Protein AF-A0A385Z6C3-F1 (afdb_monomer_lite)

Organism: NCBI:txid2320867

Foldseek 3Di:
DDPPVVVVNDDDDDDDDDDDPVVVVVVCVCQEPPNNPVPPQRVHPPVVVVVVVVVVCVVVVVD

Structure (mmCIF, N/CA/C/O backbone):
data_AF-A0A385Z6C3-F1
#
_entry.id   AF-A0A385Z6C3-F1
#
loop_
_atom_site.group_PDB
_atom_site.id
_atom_site.type_symbol
_atom_site.label_atom_id
_atom_site.label_alt_id
_atom_site.label_comp_id
_atom_site.label_asym_id
_atom_site.label_entity_id
_atom_site.label_seq_id
_atom_site.pdbx_PDB_ins_code
_atom_site.Cartn_x
_atom_site.Cartn_y
_atom_site.Cartn_z
_atom_site.occupancy
_atom_site.B_iso_or_equiv
_atom_site.auth_seq_id
_atom_site.auth_comp_id
_atom_site.auth_asym_id
_atom_site.auth_atom_id
_atom_site.pdbx_PDB_model_num
ATOM 1 N N . MET A 1 1 ? -0.319 24.731 -15.571 1.00 40.41 1 MET A N 1
ATOM 2 C CA . MET A 1 1 ? -0.726 23.852 -14.454 1.00 40.41 1 MET A CA 1
ATOM 3 C C . MET A 1 1 ? -0.787 22.423 -14.965 1.00 40.41 1 MET A C 1
ATOM 5 O O . MET A 1 1 ? -1.514 22.160 -15.914 1.00 40.41 1 MET A O 1
ATOM 9 N N . SER A 1 2 ? 0.054 21.538 -14.438 1.00 45.00 2 SER A N 1
ATOM 10 C CA . SER A 1 2 ? 0.166 20.139 -14.862 1.00 45.00 2 SER A CA 1
ATOM 11 C C . SER A 1 2 ? -1.112 19.370 -14.505 1.00 45.00 2 SER A C 1
ATOM 13 O O . SER A 1 2 ? -1.473 19.263 -13.336 1.00 45.00 2 SER A O 1
ATOM 15 N N . LYS A 1 3 ? -1.813 18.853 -15.522 1.00 47.34 3 LYS A N 1
ATOM 16 C CA . LYS A 1 3 ? -2.989 17.987 -15.357 1.00 47.34 3 LYS A CA 1
ATOM 17 C C . LYS A 1 3 ? -2.597 16.747 -14.549 1.00 47.34 3 LYS A C 1
ATOM 19 O O . LYS A 1 3 ? -1.670 16.030 -14.930 1.00 47.34 3 LYS A O 1
ATOM 24 N N . ASN A 1 4 ? -3.296 16.485 -13.446 1.00 52.75 4 ASN A N 1
ATOM 25 C CA . ASN A 1 4 ? -3.114 15.277 -12.637 1.00 52.75 4 ASN A CA 1
ATOM 26 C C . ASN A 1 4 ? -3.727 14.077 -13.384 1.00 52.75 4 ASN A C 1
ATOM 28 O O . ASN A 1 4 ? -4.821 13.620 -13.057 1.00 52.75 4 ASN A O 1
ATOM 32 N N . ARG A 1 5 ? -3.015 13.558 -14.399 1.00 56.56 5 ARG A N 1
ATOM 33 C CA . ARG A 1 5 ? -3.452 12.414 -15.232 1.00 56.56 5 ARG A CA 1
ATOM 34 C C . ARG A 1 5 ? -3.842 11.175 -14.416 1.00 56.56 5 ARG A C 1
ATOM 36 O O . ARG A 1 5 ? -4.659 10.396 -14.884 1.00 56.56 5 ARG A O 1
ATOM 43 N N . LEU A 1 6 ? -3.297 11.020 -13.208 1.00 60.72 6 LEU A N 1
ATOM 44 C CA . LEU A 1 6 ? -3.564 9.891 -12.310 1.00 60.72 6 LEU A CA 1
ATOM 45 C C . LEU A 1 6 ? -5.009 9.820 -11.793 1.00 60.72 6 LEU A C 1
ATOM 47 O O . LEU A 1 6 ? -5.479 8.731 -11.498 1.00 60.72 6 LEU A O 1
ATOM 51 N N . PHE A 1 7 ? -5.722 10.946 -11.699 1.00 66.19 7 PHE A N 1
ATOM 52 C CA . PHE A 1 7 ? -7.083 10.980 -11.140 1.00 66.19 7 PHE A CA 1
ATOM 53 C C . PHE A 1 7 ? -8.144 11.412 -12.158 1.00 66.19 7 PHE A C 1
ATOM 55 O O . PHE A 1 7 ? -9.268 11.719 -11.770 1.00 66.19 7 PHE A O 1
ATOM 62 N N . GLY A 1 8 ? -7.807 11.452 -13.454 1.00 69.00 8 GLY A N 1
ATOM 63 C CA . GLY A 1 8 ? -8.763 11.790 -14.516 1.00 69.00 8 GLY A CA 1
ATOM 64 C C . GLY A 1 8 ? -9.499 13.112 -14.274 1.00 69.00 8 GLY A C 1
ATOM 65 O O . GLY A 1 8 ? -10.712 13.168 -14.438 1.00 69.00 8 GLY A O 1
ATOM 66 N N . ASP A 1 9 ? -8.774 14.132 -13.803 1.00 69.94 9 ASP A N 1
ATOM 67 C CA . ASP A 1 9 ? -9.297 15.462 -13.455 1.00 69.94 9 ASP A CA 1
ATOM 68 C C . ASP A 1 9 ? -10.347 15.491 -12.318 1.00 69.94 9 ASP A C 1
ATOM 70 O O . ASP A 1 9 ? -10.990 16.515 -12.086 1.00 69.94 9 ASP A O 1
ATOM 74 N N . LYS A 1 10 ? -10.491 14.406 -11.544 1.00 79.88 10 LYS A N 1
ATOM 75 C CA . LYS A 1 10 ? -11.343 14.377 -10.345 1.00 79.88 10 LYS A CA 1
ATOM 76 C C . LYS A 1 10 ? -10.685 15.081 -9.156 1.00 79.88 10 LYS A C 1
ATOM 78 O O . LYS A 1 10 ? -9.462 15.054 -8.985 1.00 79.88 10 LYS A O 1
ATOM 83 N N . ALA A 1 11 ? -11.521 15.673 -8.299 1.00 80.88 11 ALA A N 1
ATOM 84 C CA . ALA A 1 11 ? -11.094 16.197 -7.006 1.00 80.88 11 ALA A CA 1
ATOM 85 C C . ALA A 1 11 ? -10.537 15.064 -6.128 1.00 80.88 11 ALA A C 1
ATOM 87 O O . ALA A 1 11 ? -11.051 13.945 -6.147 1.00 80.88 11 ALA A O 1
ATOM 88 N N . LYS A 1 12 ? -9.481 15.359 -5.366 1.00 82.06 12 LYS A N 1
ATOM 89 C CA . LYS A 1 12 ? -8.834 14.407 -4.461 1.00 82.06 12 LYS A CA 1
ATOM 90 C C . LYS A 1 12 ? -8.617 15.034 -3.093 1.00 82.06 12 LYS A C 1
ATOM 92 O O . LYS A 1 12 ? -8.288 16.215 -3.002 1.00 82.06 12 LYS A O 1
ATOM 97 N N . GLU A 1 13 ? -8.716 14.209 -2.065 1.00 87.06 13 GLU A N 1
ATOM 98 C CA . GLU A 1 13 ? -8.411 14.563 -0.683 1.00 87.06 13 GLU A CA 1
ATOM 99 C C . GLU A 1 13 ? -7.365 13.595 -0.116 1.00 87.06 13 GLU A C 1
ATOM 101 O O . GLU A 1 13 ? -7.194 12.484 -0.625 1.00 87.06 13 GLU A O 1
ATOM 106 N N . ARG A 1 14 ? -6.594 14.039 0.884 1.00 88.62 14 ARG A N 1
ATOM 107 C CA . ARG A 1 14 ? -5.550 13.217 1.505 1.00 88.62 14 ARG A CA 1
ATOM 108 C C . ARG A 1 14 ? -6.143 12.398 2.645 1.00 88.62 14 ARG A C 1
ATOM 110 O O . ARG A 1 14 ? -6.703 12.961 3.576 1.00 88.62 14 ARG A O 1
ATOM 117 N N . LEU A 1 15 ? -5.912 11.092 2.607 1.00 87.88 15 LEU A N 1
ATOM 118 C CA . LEU A 1 15 ? -6.111 10.203 3.743 1.00 87.88 15 LEU A CA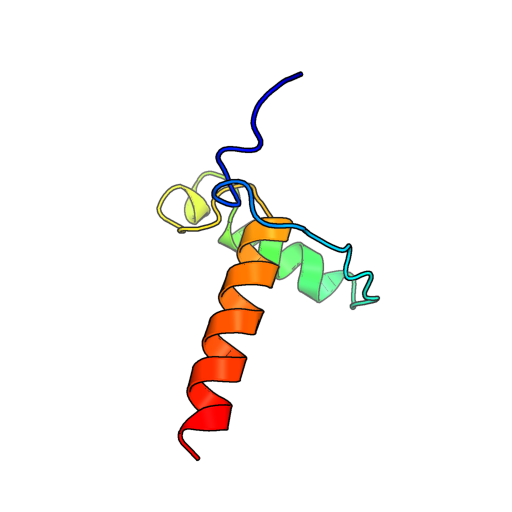 1
ATOM 119 C C . LEU A 1 15 ? -4.770 10.033 4.470 1.00 87.88 15 LEU A C 1
ATOM 121 O O . LEU A 1 15 ? -3.802 9.573 3.867 1.00 87.88 15 LEU A O 1
ATOM 125 N N . ILE A 1 16 ? -4.703 10.427 5.743 1.00 91.38 16 ILE A N 1
ATOM 126 C CA . ILE A 1 16 ? -3.512 10.269 6.591 1.00 91.38 16 ILE A CA 1
ATOM 127 C C . ILE A 1 16 ? -3.821 9.198 7.634 1.00 91.38 16 ILE A C 1
ATOM 129 O O . ILE A 1 16 ? -4.788 9.331 8.380 1.00 91.38 16 ILE A O 1
ATOM 133 N N . VAL A 1 17 ? -3.007 8.142 7.678 1.00 87.31 17 VAL A N 1
ATOM 134 C CA . VAL A 1 17 ? -3.184 7.005 8.592 1.00 87.31 17 VAL A CA 1
ATOM 135 C C . VAL A 1 17 ? -1.867 6.636 9.262 1.00 87.31 17 VAL A C 1
ATOM 137 O O . VAL A 1 17 ? -0.807 6.697 8.638 1.00 87.31 17 VAL A O 1
ATOM 140 N N . SER A 1 18 ? -1.952 6.230 10.527 1.00 94.12 18 SER A N 1
ATOM 141 C CA . SER A 1 18 ? -0.835 5.651 11.276 1.00 94.12 18 SER A CA 1
ATOM 142 C C . SER A 1 18 ? -0.917 4.131 11.206 1.00 94.12 18 SER A C 1
ATOM 144 O O . SER A 1 18 ? -1.968 3.556 11.477 1.00 94.12 18 SER A O 1
ATOM 146 N N . VAL A 1 19 ? 0.193 3.486 10.860 1.00 93.62 19 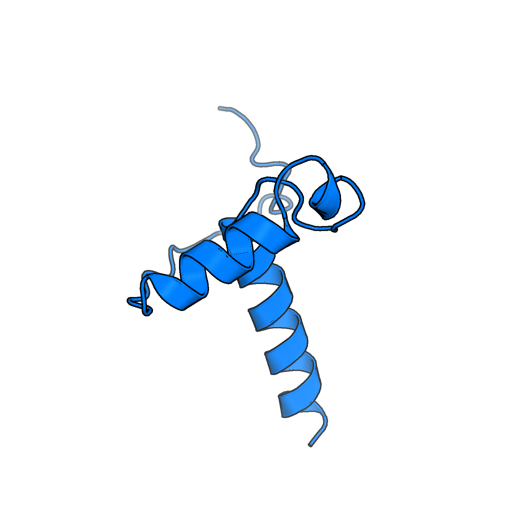VAL A N 1
ATOM 147 C CA . VAL A 1 19 ? 0.333 2.025 10.816 1.00 93.62 19 VAL A CA 1
ATOM 148 C C . VAL A 1 19 ? 1.676 1.624 11.416 1.00 93.62 19 VAL A C 1
ATOM 150 O O . VAL A 1 19 ? 2.581 2.452 11.538 1.00 93.62 19 VAL A O 1
ATOM 153 N N . GLU A 1 20 ? 1.811 0.358 11.795 1.00 97.31 20 GLU A N 1
ATOM 154 C CA . GLU A 1 20 ? 3.072 -0.171 12.310 1.00 97.31 20 GLU A CA 1
ATOM 155 C C . GLU A 1 20 ? 4.181 -0.116 11.251 1.00 97.31 20 GLU A C 1
ATOM 157 O O . GLU A 1 20 ? 3.945 -0.351 10.064 1.00 97.31 20 GLU A O 1
ATOM 162 N N . ILE A 1 21 ? 5.418 0.133 11.690 1.00 96.62 21 ILE A N 1
ATOM 163 C CA . ILE A 1 21 ? 6.597 0.180 10.808 1.00 96.62 21 ILE A CA 1
ATOM 164 C C . ILE A 1 21 ? 6.739 -1.129 10.022 1.00 96.62 21 ILE A C 1
ATOM 166 O O . ILE A 1 21 ? 6.970 -1.099 8.816 1.00 96.62 21 ILE A O 1
ATOM 170 N N . ALA A 1 22 ? 6.506 -2.271 10.673 1.00 97.31 22 ALA A N 1
ATOM 171 C CA . ALA A 1 22 ? 6.588 -3.586 10.042 1.00 97.31 22 ALA A CA 1
ATOM 172 C C . ALA A 1 22 ? 5.622 -3.747 8.851 1.00 97.31 22 ALA A C 1
ATOM 174 O O . ALA A 1 22 ? 5.943 -4.435 7.881 1.00 97.31 22 ALA A O 1
ATOM 175 N N . VAL A 1 23 ? 4.459 -3.085 8.891 1.00 95.94 23 VAL A N 1
ATOM 176 C CA . VAL A 1 23 ? 3.498 -3.079 7.778 1.00 95.94 23 VAL A CA 1
ATOM 177 C C . VAL A 1 23 ? 4.051 -2.276 6.605 1.00 95.94 23 VAL A C 1
ATOM 179 O O . VAL A 1 23 ? 3.967 -2.727 5.466 1.00 95.94 23 VAL A O 1
ATOM 182 N N . ILE A 1 24 ? 4.665 -1.120 6.871 1.00 94.00 24 ILE A N 1
ATOM 183 C CA . ILE A 1 24 ? 5.310 -0.311 5.830 1.00 94.00 24 ILE A CA 1
ATOM 184 C C . ILE A 1 24 ? 6.439 -1.094 5.158 1.00 94.00 24 ILE A C 1
ATOM 186 O O . ILE A 1 24 ? 6.481 -1.164 3.934 1.00 94.00 24 ILE A O 1
ATOM 190 N N . GLU A 1 25 ? 7.296 -1.753 5.936 1.00 95.31 25 GLU A N 1
ATOM 191 C CA . GLU A 1 25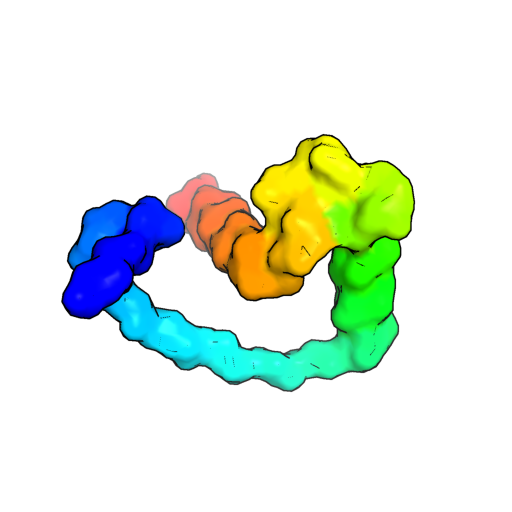 ? 8.381 -2.575 5.391 1.00 95.31 25 GLU A CA 1
ATOM 192 C C . GLU A 1 25 ? 7.867 -3.752 4.553 1.00 95.31 25 GLU A C 1
ATOM 194 O O . GLU A 1 25 ? 8.479 -4.129 3.553 1.00 95.31 25 GLU A O 1
ATOM 199 N N . ALA A 1 26 ? 6.747 -4.360 4.952 1.00 94.00 26 ALA A N 1
ATOM 200 C CA . ALA A 1 26 ? 6.119 -5.418 4.172 1.00 94.00 26 ALA A CA 1
ATOM 201 C C . ALA A 1 26 ? 5.591 -4.895 2.828 1.00 94.00 26 ALA A C 1
ATOM 203 O O . ALA A 1 26 ? 5.762 -5.569 1.813 1.00 94.00 26 ALA A O 1
ATOM 204 N N . ILE A 1 27 ? 5.005 -3.692 2.816 1.00 93.62 27 ILE A N 1
ATOM 205 C CA . ILE A 1 27 ? 4.568 -3.020 1.586 1.00 93.62 27 ILE A CA 1
ATOM 206 C C . ILE A 1 27 ? 5.772 -2.747 0.683 1.00 93.62 27 ILE A C 1
ATOM 208 O O . ILE A 1 27 ? 5.730 -3.102 -0.490 1.00 93.62 27 ILE A O 1
ATOM 212 N N . ASP A 1 28 ? 6.854 -2.184 1.222 1.00 93.25 28 ASP A N 1
ATOM 213 C CA . ASP A 1 28 ? 8.064 -1.872 0.452 1.00 93.25 28 ASP A CA 1
ATOM 214 C C . ASP A 1 28 ? 8.650 -3.110 -0.212 1.00 93.25 28 ASP A C 1
ATOM 216 O O . ASP A 1 28 ? 8.852 -3.131 -1.422 1.00 93.25 28 ASP A O 1
ATOM 220 N N . ARG A 1 29 ? 8.830 -4.195 0.550 1.00 92.25 29 ARG A N 1
ATOM 221 C CA . ARG A 1 29 ? 9.336 -5.463 0.002 1.00 92.25 29 ARG A CA 1
ATOM 222 C C . ARG A 1 29 ? 8.465 -6.014 -1.128 1.00 92.25 29 ARG A C 1
ATOM 224 O O . ARG A 1 29 ? 8.990 -6.689 -2.011 1.00 92.25 29 ARG A O 1
ATOM 231 N N . LEU A 1 30 ? 7.157 -5.762 -1.085 1.00 92.19 30 LEU A N 1
ATOM 232 C CA . LEU A 1 30 ? 6.209 -6.228 -2.093 1.00 92.19 30 LEU A CA 1
ATOM 233 C C . LEU A 1 30 ? 6.250 -5.383 -3.372 1.00 92.19 30 LEU A C 1
ATOM 235 O O . LEU A 1 30 ? 6.113 -5.936 -4.462 1.00 92.19 30 LEU A O 1
ATOM 239 N N . ILE A 1 31 ? 6.392 -4.060 -3.250 1.00 93.69 31 ILE A N 1
ATOM 240 C CA . ILE A 1 31 ? 6.238 -3.136 -4.383 1.00 93.69 31 ILE A CA 1
ATOM 241 C C . ILE A 1 31 ? 7.563 -2.609 -4.943 1.00 93.69 31 ILE A C 1
ATOM 243 O O . ILE A 1 31 ? 7.571 -2.114 -6.070 1.00 93.69 31 ILE A O 1
ATOM 247 N N . ASP A 1 32 ? 8.674 -2.728 -4.221 1.00 90.88 32 ASP A N 1
ATOM 248 C CA . ASP A 1 32 ? 9.974 -2.236 -4.676 1.00 90.88 32 ASP A CA 1
ATOM 249 C C . ASP A 1 32 ? 10.734 -3.255 -5.533 1.00 90.88 32 ASP A C 1
ATOM 251 O O . ASP A 1 32 ? 10.503 -4.468 -5.517 1.00 90.88 32 ASP A O 1
ATOM 255 N N . TYR A 1 33 ? 11.676 -2.741 -6.321 1.00 75.19 33 TYR A N 1
ATOM 256 C CA . TYR A 1 33 ? 12.557 -3.548 -7.158 1.00 75.19 33 TYR A CA 1
ATOM 257 C C . TYR A 1 33 ? 13.413 -4.515 -6.310 1.00 75.19 33 TYR A C 1
ATOM 259 O O . TYR A 1 33 ? 13.919 -4.115 -5.261 1.00 75.19 33 TYR A O 1
ATOM 267 N N . PRO A 1 34 ? 13.663 -5.760 -6.768 1.00 75.06 34 PRO A N 1
ATOM 268 C CA . PRO A 1 34 ? 13.251 -6.347 -8.052 1.00 75.06 34 PRO A CA 1
ATOM 269 C C . PRO A 1 34 ? 11.847 -6.965 -8.049 1.00 75.06 34 PRO A C 1
ATOM 271 O O . PRO A 1 34 ? 11.241 -7.126 -9.111 1.00 75.06 34 PRO A O 1
ATOM 274 N N . TYR A 1 35 ? 11.330 -7.300 -6.868 1.00 70.88 35 T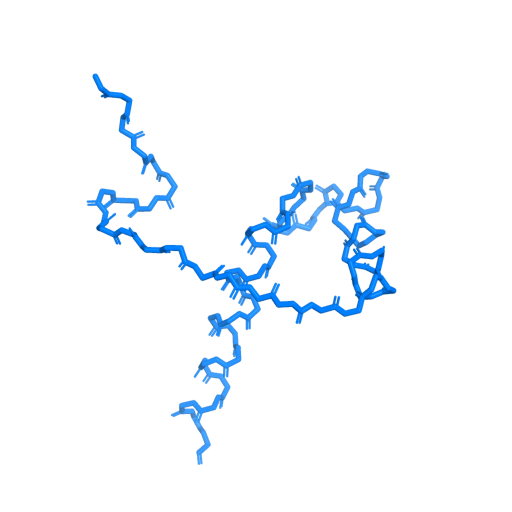YR A N 1
ATOM 275 C CA . TYR A 1 35 ? 10.152 -8.150 -6.696 1.00 70.88 35 TYR A CA 1
ATOM 276 C C . TYR A 1 35 ? 8.846 -7.465 -7.109 1.00 70.88 35 TYR A C 1
ATOM 278 O O . TYR A 1 35 ? 7.968 -8.104 -7.682 1.00 70.88 35 TYR A O 1
ATOM 286 N N . GLY A 1 36 ? 8.742 -6.156 -6.900 1.00 73.94 36 GLY A N 1
ATOM 287 C CA . GLY A 1 36 ? 7.547 -5.380 -7.201 1.00 73.94 36 GLY A CA 1
ATOM 288 C C . GLY A 1 36 ? 7.458 -4.837 -8.622 1.00 73.94 36 GLY A C 1
ATOM 289 O O . GLY A 1 36 ? 6.500 -4.139 -8.925 1.00 73.94 36 GLY A O 1
ATOM 290 N N . SER A 1 37 ? 8.401 -5.157 -9.516 1.00 73.62 37 SER A N 1
ATOM 291 C CA . SER A 1 37 ? 8.416 -4.633 -10.898 1.00 73.62 37 SER A CA 1
ATOM 292 C C . SER A 1 37 ? 7.155 -4.962 -11.716 1.00 73.62 37 SER A C 1
ATOM 294 O O . SER A 1 37 ? 6.814 -4.220 -12.634 1.00 73.62 37 SER A O 1
ATOM 296 N N . LEU A 1 38 ? 6.441 -6.036 -11.361 1.00 85.12 38 LEU A N 1
ATOM 297 C CA . LEU A 1 38 ? 5.160 -6.434 -11.963 1.00 85.12 38 LEU A CA 1
ATOM 298 C C . LEU A 1 38 ? 3.937 -6.025 -11.126 1.00 85.12 38 LEU A C 1
ATOM 300 O O . LEU A 1 38 ? 2.802 -6.252 -11.543 1.00 85.12 38 LEU A O 1
ATOM 304 N N . HIS A 1 39 ? 4.141 -5.455 -9.938 1.00 88.00 39 HIS A N 1
ATOM 305 C CA . HIS A 1 39 ? 3.047 -5.072 -9.059 1.00 88.00 39 HIS A CA 1
ATOM 306 C C . HIS A 1 39 ? 2.333 -3.824 -9.618 1.00 88.00 39 HIS 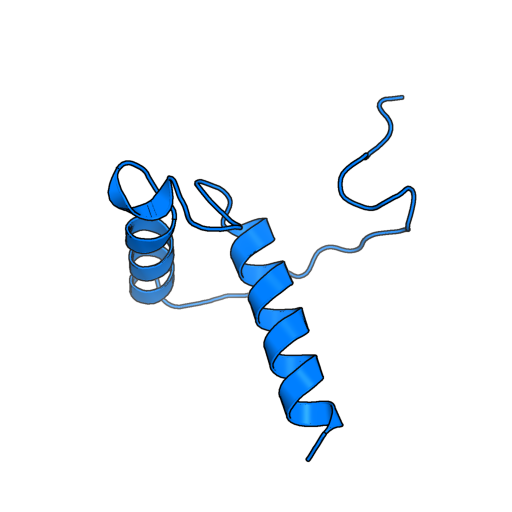A C 1
ATOM 308 O O . HIS A 1 39 ? 3.005 -2.862 -9.993 1.00 88.00 39 HIS A O 1
ATOM 314 N N . PRO A 1 40 ? 0.985 -3.756 -9.619 1.00 88.88 40 PRO A N 1
ATOM 315 C CA . PRO A 1 40 ? 0.250 -2.577 -10.101 1.00 88.88 40 PRO A CA 1
ATOM 316 C C . PRO A 1 40 ? 0.632 -1.261 -9.403 1.00 88.88 40 PRO A C 1
ATOM 318 O O . PRO A 1 40 ? 0.478 -0.183 -9.965 1.00 88.88 40 PRO A O 1
ATOM 321 N N . ALA A 1 41 ? 1.151 -1.365 -8.179 1.00 91.56 41 ALA A N 1
ATOM 322 C CA . ALA A 1 41 ? 1.642 -0.253 -7.369 1.00 91.56 41 ALA A CA 1
ATOM 323 C C . ALA A 1 41 ? 3.177 -0.207 -7.227 1.00 91.56 41 ALA A C 1
ATOM 325 O O . ALA A 1 41 ? 3.667 0.268 -6.204 1.00 91.56 41 ALA A O 1
ATOM 326 N N . ALA A 1 42 ? 3.932 -0.733 -8.198 1.00 91.19 42 ALA A N 1
ATOM 327 C CA . ALA A 1 42 ? 5.396 -0.777 -8.170 1.00 91.19 42 ALA A CA 1
ATOM 328 C C . ALA A 1 42 ? 6.016 0.569 -7.740 1.00 91.19 42 ALA A C 1
ATOM 330 O O . ALA A 1 42 ? 5.756 1.606 -8.357 1.00 91.19 42 ALA A O 1
ATOM 331 N N . GLY A 1 43 ? 6.804 0.562 -6.662 1.00 88.69 43 GLY A N 1
ATOM 332 C CA . GLY A 1 43 ? 7.465 1.744 -6.097 1.00 88.69 43 GLY A CA 1
ATOM 333 C C . GLY A 1 43 ? 6.533 2.858 -5.594 1.00 88.69 43 GLY A C 1
ATOM 334 O O . GLY A 1 43 ? 6.988 3.979 -5.368 1.00 88.69 43 GLY A O 1
ATOM 335 N N . ASN A 1 44 ? 5.226 2.608 -5.444 1.00 91.31 44 ASN A N 1
ATOM 336 C CA . ASN A 1 44 ? 4.244 3.628 -5.077 1.00 91.31 44 ASN A CA 1
ATOM 337 C C . ASN A 1 44 ? 3.295 3.164 -3.961 1.00 91.31 44 ASN A C 1
ATOM 339 O O . ASN A 1 44 ? 2.201 2.652 -4.206 1.00 91.31 44 ASN A O 1
ATOM 343 N N . ARG A 1 45 ? 3.674 3.446 -2.708 1.00 91.94 45 ARG A N 1
ATOM 344 C CA . ARG A 1 45 ? 2.850 3.143 -1.520 1.00 91.94 45 ARG A CA 1
ATOM 345 C C . ARG A 1 45 ? 1.459 3.773 -1.570 1.00 91.94 45 ARG A C 1
ATOM 347 O O . ARG A 1 45 ? 0.495 3.158 -1.129 1.00 91.94 45 ARG A O 1
ATOM 354 N N . SER A 1 46 ? 1.343 4.994 -2.096 1.00 90.50 46 SER A N 1
ATOM 355 C CA . SER A 1 46 ? 0.042 5.677 -2.183 1.00 90.50 46 SER A CA 1
ATOM 356 C C . SER A 1 46 ? -0.910 4.917 -3.103 1.00 90.50 46 SER A C 1
ATOM 358 O O . SER A 1 46 ? -2.095 4.802 -2.803 1.00 90.50 46 SER A O 1
ATOM 360 N N . GLU A 1 47 ? -0.382 4.372 -4.200 1.00 91.00 47 GLU A N 1
ATOM 361 C CA . GLU A 1 47 ? -1.165 3.566 -5.132 1.00 91.00 47 GLU A CA 1
ATOM 362 C C . GLU A 1 47 ? -1.525 2.202 -4.548 1.00 91.00 47 GLU A C 1
ATOM 364 O O . GLU A 1 47 ? -2.654 1.747 -4.713 1.00 91.00 47 GLU A O 1
ATOM 369 N N . PHE A 1 48 ? -0.615 1.593 -3.780 1.00 93.44 48 PHE A N 1
ATOM 370 C CA . PHE A 1 48 ? -0.907 0.370 -3.035 1.00 93.44 48 PHE A CA 1
ATOM 371 C C . PHE A 1 48 ? -2.101 0.576 -2.093 1.00 93.44 48 PHE A C 1
ATOM 373 O O . PHE A 1 48 ? -3.062 -0.191 -2.126 1.00 93.44 48 PHE A O 1
ATOM 380 N N . VAL A 1 49 ? -2.080 1.656 -1.304 1.00 92.88 49 VAL A N 1
ATOM 381 C CA . VAL A 1 49 ? -3.170 1.994 -0.377 1.00 92.88 49 VAL A CA 1
ATOM 382 C C . VAL A 1 49 ? -4.472 2.280 -1.129 1.00 92.88 49 VAL A C 1
ATOM 384 O O . VAL A 1 49 ? -5.523 1.796 -0.714 1.00 92.88 49 VAL A O 1
ATOM 387 N N . ARG A 1 50 ? -4.427 3.015 -2.250 1.00 91.44 50 ARG A N 1
ATOM 388 C CA . ARG A 1 50 ? -5.621 3.294 -3.067 1.00 91.44 50 ARG A CA 1
ATOM 389 C C . ARG A 1 50 ? -6.275 2.001 -3.560 1.00 91.44 50 ARG A C 1
ATOM 391 O O . ARG A 1 50 ? -7.476 1.824 -3.364 1.00 91.44 50 ARG A O 1
ATOM 398 N N . LEU A 1 51 ? -5.490 1.101 -4.155 1.00 92.81 51 LEU A N 1
ATOM 399 C CA . LEU A 1 51 ? -5.976 -0.183 -4.668 1.00 92.81 51 LEU A CA 1
ATOM 400 C C . LEU A 1 51 ? -6.536 -1.066 -3.548 1.00 92.81 51 LEU A C 1
ATOM 402 O O . LEU A 1 51 ? -7.621 -1.622 -3.699 1.00 92.81 51 LEU A O 1
ATOM 406 N N . ALA A 1 52 ? -5.851 -1.141 -2.403 1.00 93.56 52 ALA A N 1
ATOM 407 C CA . ALA A 1 52 ? -6.310 -1.920 -1.255 1.00 93.56 52 ALA A CA 1
ATOM 408 C C . ALA A 1 52 ? -7.652 -1.409 -0.696 1.00 93.56 52 ALA A C 1
ATOM 410 O O . ALA A 1 52 ? -8.520 -2.209 -0.341 1.00 93.56 52 ALA A O 1
ATOM 411 N N . ILE A 1 53 ? -7.847 -0.085 -0.644 1.00 93.25 53 ILE A N 1
ATOM 412 C CA . ILE A 1 53 ? -9.121 0.526 -0.237 1.00 93.25 53 ILE A CA 1
ATOM 413 C C . ILE A 1 53 ? -10.227 0.174 -1.237 1.00 93.25 53 ILE A C 1
ATOM 415 O O . ILE A 1 53 ? -11.304 -0.250 -0.821 1.00 93.25 53 ILE A O 1
ATOM 419 N N . GLU A 1 54 ? -9.977 0.320 -2.540 1.00 92.56 54 GLU A N 1
ATOM 420 C CA . GLU A 1 54 ? -10.959 -0.007 -3.583 1.00 92.56 54 GLU A CA 1
ATOM 421 C C . GLU A 1 54 ? -11.354 -1.487 -3.555 1.00 92.56 54 GLU A C 1
ATOM 423 O O . GLU A 1 54 ? -12.543 -1.804 -3.600 1.00 92.56 54 GLU A O 1
ATOM 428 N N . GLU A 1 55 ? -10.385 -2.390 -3.399 1.00 94.19 55 GLU A N 1
ATOM 429 C CA . GLU A 1 55 ? -10.628 -3.828 -3.278 1.00 94.19 55 GLU A CA 1
ATOM 430 C C . GLU A 1 55 ? -11.434 -4.166 -2.016 1.00 94.19 55 GLU A C 1
ATOM 432 O O . GLU A 1 55 ? -12.386 -4.948 -2.065 1.00 94.19 55 GLU A O 1
ATOM 437 N N . LYS A 1 56 ? -11.082 -3.579 -0.864 1.00 95.50 56 LYS A N 1
ATOM 438 C CA . LYS A 1 56 ? -11.812 -3.796 0.391 1.00 95.50 56 LYS A CA 1
ATOM 439 C C . LYS A 1 56 ? -13.251 -3.287 0.294 1.00 95.50 56 LYS A C 1
ATOM 441 O O . LYS A 1 56 ? -14.166 -4.019 0.651 1.00 95.50 56 LYS A O 1
ATOM 446 N N . LEU A 1 57 ? -13.461 -2.092 -0.260 1.00 95.31 57 LEU A N 1
ATOM 447 C CA . LEU A 1 57 ? -14.800 -1.545 -0.498 1.00 95.31 57 LEU A CA 1
ATOM 448 C C . LEU A 1 57 ? -15.610 -2.400 -1.476 1.00 95.31 57 LEU A C 1
ATOM 450 O O . LEU A 1 57 ? -16.810 -2.565 -1.277 1.00 95.31 57 LEU A O 1
ATOM 454 N N . ALA A 1 58 ? -14.985 -2.940 -2.525 1.00 94.19 58 ALA A N 1
ATOM 455 C CA . ALA A 1 58 ? -15.659 -3.829 -3.467 1.00 94.19 58 ALA A CA 1
ATOM 456 C C . ALA A 1 58 ? -16.106 -5.135 -2.794 1.00 94.19 58 ALA A C 1
ATOM 458 O O . ALA A 1 58 ? -17.233 -5.571 -3.013 1.00 94.19 58 ALA A O 1
ATOM 459 N N . ARG A 1 59 ? -15.257 -5.723 -1.939 1.00 94.69 59 ARG A N 1
ATOM 460 C CA . ARG A 1 59 ? -15.600 -6.919 -1.153 1.00 94.69 59 ARG A CA 1
ATOM 461 C C . ARG A 1 59 ? -16.728 -6.65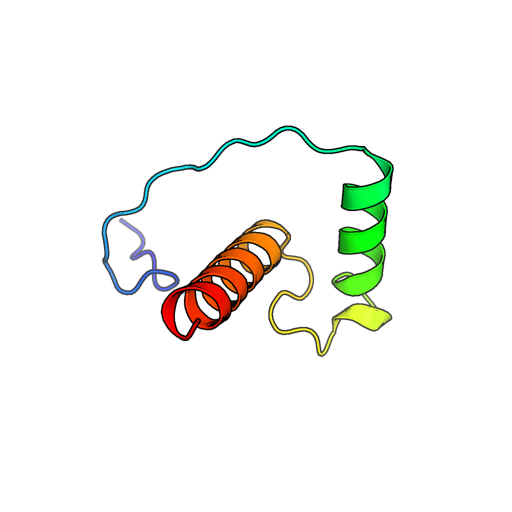4 -0.159 1.00 94.69 59 ARG A C 1
ATOM 463 O O . ARG A 1 59 ? -17.664 -7.440 -0.094 1.00 94.69 59 ARG A O 1
ATOM 470 N N . ASP A 1 60 ? -16.660 -5.542 0.567 1.00 94.50 60 ASP A N 1
ATOM 471 C CA . ASP A 1 60 ? -17.607 -5.236 1.646 1.00 94.50 60 ASP A CA 1
ATOM 472 C C . ASP A 1 60 ? -18.963 -4.721 1.137 1.00 94.50 60 ASP A C 1
ATOM 474 O O . ASP A 1 60 ? -19.950 -4.803 1.852 1.00 94.50 60 ASP A O 1
ATOM 478 N N . ARG A 1 61 ? -19.042 -4.191 -0.092 1.00 80.06 61 ARG A N 1
ATOM 479 C CA . ARG A 1 61 ? -20.316 -3.787 -0.724 1.00 80.06 61 ARG A CA 1
ATOM 480 C C . ARG A 1 61 ? -21.101 -4.946 -1.338 1.00 80.06 61 ARG A C 1
ATOM 482 O O . ARG A 1 61 ? -22.248 -4.746 -1.728 1.00 80.06 61 ARG A O 1
ATOM 489 N N . LEU A 1 62 ? -20.465 -6.103 -1.505 1.00 60.94 62 LEU A N 1
ATOM 490 C CA . LEU A 1 62 ? -21.068 -7.310 -2.075 1.00 60.94 62 LEU A CA 1
ATOM 491 C C . LEU A 1 62 ? -21.452 -8.344 -1.000 1.00 60.94 62 LEU A C 1
ATOM 493 O O . LEU A 1 62 ? -21.948 -9.412 -1.358 1.00 60.94 62 LEU A O 1
ATOM 497 N N . GLY A 1 63 ? -21.219 -8.039 0.281 1.00 51.03 63 GLY A N 1
ATOM 498 C CA . GLY A 1 63 ? -21.694 -8.797 1.444 1.00 51.03 63 GLY A CA 1
ATOM 499 C C . GLY A 1 63 ? -22.779 -8.041 2.196 1.00 51.03 63 GLY A C 1
ATOM 500 O O . GLY A 1 63 ? -23.546 -8.721 2.909 1.00 51.03 63 GLY A O 1
#

pLDDT: mean 83.88, std 14.56, range [40.41, 97.31]

Radius of gyration: 13.83 Å; chains: 1; bounding box: 35×33×28 Å

Sequence (63 aa):
MSKNRLFGDKAKERLIVSVEIAVIEAIDRLIDYPYGSLHPAAGNRSEFVRLAIEEKLARDRLG

Secondary structure (DSSP, 8-state):
----GGGTT-----------HHHHHHHHHHHSTTGGGGSTTTT-HHHHHHHHHHHHHHHHT--